Protein AF-A0A0W0R1H5-F1 (afdb_monomer)

Structure (mmCIF, N/CA/C/O backbone):
data_AF-A0A0W0R1H5-F1
#
_entry.id   AF-A0A0W0R1H5-F1
#
loop_
_atom_site.group_PDB
_atom_site.id
_atom_site.type_symbol
_atom_site.label_atom_id
_atom_site.label_alt_id
_atom_site.label_co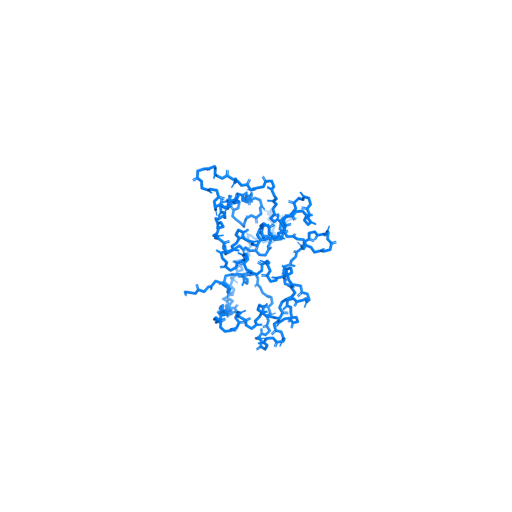mp_id
_atom_site.label_asym_id
_atom_site.label_entity_id
_atom_site.label_seq_id
_atom_site.pdbx_PDB_ins_code
_atom_site.Cartn_x
_atom_site.Cartn_y
_atom_site.Cartn_z
_atom_site.occupancy
_atom_site.B_iso_or_equiv
_atom_site.auth_seq_id
_atom_site.auth_comp_id
_atom_site.auth_asym_id
_atom_site.auth_atom_id
_atom_site.pdbx_PDB_model_num
ATOM 1 N N . MET A 1 1 ? 45.450 -10.480 31.916 1.00 50.84 1 MET A N 1
ATOM 2 C CA . MET A 1 1 ? 45.970 -9.116 32.134 1.00 50.84 1 MET A CA 1
ATOM 3 C C . MET A 1 1 ? 47.475 -9.232 32.192 1.00 50.84 1 MET A C 1
ATOM 5 O O . MET A 1 1 ? 47.937 -10.189 32.802 1.00 50.84 1 MET A O 1
ATOM 9 N N . ASP A 1 2 ? 48.202 -8.366 31.491 1.00 65.81 2 ASP A N 1
ATOM 10 C CA . ASP A 1 2 ? 49.660 -8.298 31.611 1.00 65.81 2 ASP A CA 1
ATOM 11 C C . ASP A 1 2 ? 50.073 -7.522 32.876 1.00 65.81 2 ASP A C 1
ATOM 13 O O . ASP A 1 2 ? 49.228 -7.014 33.619 1.00 65.81 2 ASP A O 1
ATOM 17 N N . GLU A 1 3 ? 51.379 -7.463 33.128 1.00 62.81 3 GLU A N 1
ATOM 18 C CA . GLU A 1 3 ? 52.005 -6.855 34.313 1.00 62.81 3 GLU A CA 1
ATOM 19 C C . GLU A 1 3 ? 51.764 -5.334 34.428 1.00 62.81 3 GLU A C 1
ATOM 21 O O . GLU A 1 3 ? 52.075 -4.734 35.455 1.00 62.81 3 GLU A O 1
ATOM 26 N N . PHE A 1 4 ? 51.149 -4.717 33.410 1.00 67.38 4 PHE A N 1
ATOM 27 C CA . PHE A 1 4 ? 50.775 -3.301 33.369 1.00 67.38 4 PHE A CA 1
ATOM 28 C C . PHE A 1 4 ? 49.254 -3.074 33.358 1.00 67.38 4 PHE A C 1
ATOM 30 O O . PHE A 1 4 ? 48.801 -1.939 33.211 1.00 67.38 4 PHE A O 1
ATOM 37 N N . GLY A 1 5 ? 48.445 -4.125 33.537 1.00 64.69 5 GLY A N 1
ATOM 38 C CA . GLY A 1 5 ? 46.986 -4.013 33.605 1.00 64.69 5 GLY A CA 1
ATOM 39 C C . GLY A 1 5 ? 46.325 -3.627 32.278 1.00 64.69 5 GLY A C 1
ATOM 40 O O . GLY A 1 5 ? 45.168 -3.201 32.278 1.00 64.69 5 GLY A O 1
ATOM 41 N N . LEU A 1 6 ? 47.022 -3.784 31.149 1.00 63.19 6 LEU A N 1
ATOM 42 C CA . LEU A 1 6 ? 46.510 -3.429 29.832 1.00 63.19 6 LEU A CA 1
ATOM 43 C C . LEU A 1 6 ? 45.849 -4.641 29.160 1.00 63.19 6 LEU A C 1
ATOM 45 O O . LEU A 1 6 ? 46.245 -5.803 29.301 1.00 63.19 6 LEU A O 1
ATOM 49 N N . THR A 1 7 ? 44.777 -4.373 28.419 1.00 60.28 7 THR A N 1
ATOM 50 C CA . THR A 1 7 ? 44.277 -5.300 27.403 1.00 60.28 7 THR A CA 1
ATOM 51 C C . THR A 1 7 ? 45.233 -5.255 26.215 1.00 60.28 7 THR A C 1
ATOM 53 O O . THR A 1 7 ? 45.699 -4.181 25.857 1.00 60.28 7 THR A O 1
ATOM 56 N N . TRP A 1 8 ? 45.486 -6.396 25.569 1.00 64.19 8 TRP A N 1
ATOM 57 C CA . TRP A 1 8 ? 46.466 -6.593 24.481 1.00 64.19 8 TRP A CA 1
ATOM 58 C C . TRP A 1 8 ? 46.333 -5.633 23.271 1.00 64.19 8 TRP A C 1
ATOM 60 O O . TRP A 1 8 ? 47.163 -5.657 22.366 1.00 64.19 8 TRP A O 1
ATOM 70 N N . LEU A 1 9 ? 45.308 -4.775 23.241 1.00 63.69 9 LEU A N 1
ATOM 71 C CA . LEU A 1 9 ? 45.200 -3.615 22.364 1.00 63.69 9 LEU A CA 1
ATOM 72 C C . LEU A 1 9 ? 44.991 -2.334 23.184 1.00 63.69 9 LEU A C 1
ATOM 74 O O . LEU A 1 9 ? 44.018 -2.217 23.926 1.00 63.69 9 LEU A O 1
ATOM 78 N N . ASN A 1 10 ? 45.858 -1.345 22.954 1.00 68.50 10 ASN A N 1
ATOM 79 C CA . ASN A 1 10 ? 45.774 -0.005 23.548 1.00 68.50 10 ASN A CA 1
ATOM 80 C C . ASN A 1 10 ? 44.629 0.845 22.943 1.00 68.50 10 ASN A C 1
ATOM 82 O O . ASN A 1 10 ? 44.181 1.817 23.539 1.00 68.50 10 ASN A O 1
ATOM 86 N N . SER A 1 11 ? 44.161 0.502 21.734 1.00 71.44 11 SER A N 1
ATOM 87 C CA . SER A 1 11 ? 42.976 1.083 21.081 1.00 71.44 11 SER A CA 1
ATOM 88 C C . SER A 1 11 ? 42.505 0.194 19.923 1.00 71.44 11 SER A C 1
ATOM 90 O O . SER A 1 11 ? 43.316 -0.505 19.312 1.00 71.44 11 SER A O 1
ATOM 92 N N . ALA A 1 12 ? 41.206 0.209 19.606 1.00 75.25 12 ALA A N 1
ATOM 93 C CA . ALA A 1 12 ? 40.678 -0.504 18.443 1.00 75.25 12 ALA A CA 1
ATOM 94 C C . ALA A 1 12 ? 41.218 0.108 17.131 1.00 75.25 12 ALA A C 1
ATOM 96 O O . ALA A 1 12 ? 41.185 1.334 16.972 1.00 75.25 12 ALA A O 1
ATOM 97 N N . PRO A 1 13 ? 41.689 -0.706 16.167 1.00 74.69 13 PRO A N 1
ATOM 98 C CA . PRO A 1 13 ? 42.133 -0.198 14.877 1.00 74.69 13 PRO A CA 1
ATOM 99 C C . PRO A 1 13 ? 40.959 0.449 14.134 1.00 74.69 13 PRO A C 1
ATOM 101 O O . PRO A 1 13 ? 39.857 -0.096 14.070 1.00 74.69 13 PRO A O 1
ATOM 104 N N . LYS A 1 14 ? 41.196 1.623 13.542 1.00 75.50 14 LYS A N 1
ATOM 105 C CA . LYS A 1 14 ? 40.193 2.313 12.723 1.00 75.50 14 LYS A CA 1
ATOM 106 C C . LYS A 1 14 ? 39.961 1.525 11.432 1.00 75.50 14 LYS A C 1
ATOM 108 O O . LYS A 1 14 ? 40.780 1.585 10.515 1.00 75.50 14 LYS A O 1
ATOM 113 N N . ILE A 1 15 ? 38.838 0.816 11.350 1.00 77.19 15 ILE A N 1
ATOM 114 C CA . ILE A 1 15 ? 38.366 0.211 10.102 1.00 77.19 15 ILE A CA 1
ATOM 115 C C . ILE A 1 15 ? 37.970 1.361 9.170 1.00 77.19 15 ILE A C 1
ATOM 117 O O . ILE A 1 15 ? 37.034 2.108 9.452 1.00 77.19 15 ILE A O 1
ATOM 121 N N . LYS A 1 16 ? 38.707 1.541 8.072 1.00 69.69 16 LYS A N 1
ATOM 122 C CA . LYS A 1 16 ? 38.296 2.461 7.008 1.00 69.69 16 LYS A CA 1
ATOM 123 C C . LYS A 1 16 ? 37.094 1.835 6.306 1.00 69.69 16 LYS A C 1
ATOM 125 O O . LYS A 1 16 ? 37.214 0.714 5.816 1.00 69.69 16 LYS A O 1
ATOM 130 N N . LEU A 1 17 ? 35.966 2.545 6.235 1.00 70.81 17 LEU A N 1
ATOM 131 C CA . LEU A 1 17 ? 34.940 2.185 5.259 1.00 70.81 17 LEU A CA 1
ATOM 132 C C . LEU A 1 17 ? 35.586 2.274 3.877 1.00 70.81 17 LEU A C 1
ATOM 134 O O . LEU A 1 17 ? 36.056 3.339 3.471 1.00 70.81 17 LEU A O 1
ATOM 138 N N . LEU A 1 18 ? 35.654 1.142 3.182 1.00 72.25 18 LEU A N 1
ATOM 139 C CA . LEU A 1 18 ? 35.967 1.149 1.764 1.00 72.25 18 LEU A CA 1
ATOM 140 C C . LEU A 1 18 ? 34.825 1.891 1.051 1.00 72.25 18 LEU A C 1
ATOM 142 O O . LEU A 1 18 ? 33.668 1.707 1.435 1.00 72.25 18 LEU A O 1
ATOM 146 N N . PRO A 1 19 ? 35.112 2.731 0.043 1.00 64.12 19 PRO A N 1
ATOM 147 C CA . PRO A 1 19 ? 34.057 3.259 -0.805 1.00 64.12 19 PRO A CA 1
ATOM 148 C C . PRO A 1 19 ? 33.303 2.069 -1.400 1.00 64.12 19 PRO A C 1
ATOM 150 O O . PRO A 1 19 ? 33.922 1.226 -2.043 1.00 64.12 19 PRO A O 1
ATOM 153 N N . GLU A 1 20 ? 31.998 1.972 -1.156 1.00 62.62 20 GLU A N 1
ATOM 154 C CA . GLU A 1 20 ? 31.138 0.975 -1.792 1.00 62.62 20 GLU A CA 1
ATOM 155 C C . GLU A 1 20 ? 30.766 1.491 -3.193 1.00 62.62 20 GLU A C 1
ATOM 157 O O . GLU A 1 20 ? 29.984 2.437 -3.304 1.00 62.62 20 GLU A O 1
ATOM 162 N N . PRO A 1 21 ? 31.309 0.924 -4.287 1.00 57.97 21 PRO A N 1
ATOM 163 C CA . PRO A 1 21 ? 30.969 1.362 -5.639 1.00 57.97 21 PRO A CA 1
ATOM 164 C C . PRO A 1 21 ? 29.581 0.880 -6.096 1.00 57.97 21 PRO A C 1
ATOM 166 O O . PRO A 1 21 ? 29.114 1.304 -7.150 1.00 57.97 21 PRO A O 1
ATOM 169 N N . ASP A 1 22 ? 28.901 0.012 -5.334 1.00 53.22 22 ASP A N 1
ATOM 170 C CA . ASP A 1 22 ? 27.599 -0.568 -5.706 1.00 53.22 22 ASP A CA 1
ATOM 171 C C . ASP A 1 22 ? 26.418 0.358 -5.354 1.00 53.22 22 ASP A C 1
ATOM 173 O O . ASP A 1 22 ? 25.404 -0.051 -4.790 1.00 53.22 22 ASP A O 1
ATOM 177 N N . LEU A 1 23 ? 26.527 1.639 -5.716 1.00 55.59 23 LEU A N 1
ATOM 178 C CA . LEU A 1 23 ? 25.380 2.544 -5.781 1.00 55.59 23 LEU A CA 1
ATOM 179 C C . LEU A 1 23 ? 24.647 2.288 -7.104 1.00 55.59 23 LEU A C 1
ATOM 181 O O . LEU A 1 23 ? 24.737 3.082 -8.046 1.00 55.59 23 LEU A O 1
ATOM 185 N N . ARG A 1 24 ? 23.937 1.154 -7.220 1.00 57.19 24 ARG A N 1
ATOM 186 C CA . ARG A 1 24 ? 23.069 0.928 -8.389 1.00 57.19 24 ARG A CA 1
ATOM 187 C C . ARG A 1 24 ? 22.069 2.064 -8.480 1.00 57.19 24 ARG A C 1
ATOM 189 O O . ARG A 1 24 ? 21.319 2.326 -7.539 1.00 57.19 24 ARG A O 1
ATOM 196 N N . LYS A 1 25 ? 22.069 2.734 -9.631 1.00 62.78 25 LYS A N 1
ATOM 197 C CA . LYS A 1 25 ? 21.144 3.830 -9.903 1.00 62.78 25 LYS A CA 1
ATOM 198 C C . LYS A 1 25 ? 19.703 3.323 -9.766 1.00 62.78 25 LYS A C 1
ATOM 200 O O . LYS A 1 25 ? 19.420 2.201 -10.198 1.00 62.78 25 LYS A O 1
ATOM 205 N N . PRO A 1 26 ? 18.796 4.117 -9.173 1.00 65.62 26 PRO A N 1
ATOM 206 C CA . PRO A 1 26 ? 17.386 3.763 -9.151 1.00 65.62 26 PRO A CA 1
ATOM 207 C C . PRO A 1 26 ? 16.876 3.576 -10.586 1.00 65.62 26 PRO A C 1
ATOM 209 O O . PRO A 1 26 ? 17.262 4.328 -11.479 1.00 65.62 26 PRO A O 1
ATOM 212 N N . TYR A 1 27 ? 16.026 2.569 -10.798 1.00 71.50 27 TYR A N 1
ATOM 213 C CA . TYR A 1 27 ? 15.353 2.316 -12.074 1.00 71.50 27 TYR A CA 1
ATOM 214 C C . TYR A 1 27 ? 13.890 2.766 -11.962 1.00 71.50 27 TYR A C 1
ATOM 216 O O . TYR A 1 27 ? 13.046 1.941 -11.604 1.00 71.50 27 TYR A O 1
ATOM 224 N N . PRO A 1 28 ? 13.579 4.062 -12.158 1.00 76.50 28 PRO A N 1
ATOM 225 C CA . PRO A 1 28 ? 12.194 4.511 -12.182 1.00 76.50 28 PRO A CA 1
ATOM 226 C C . PRO A 1 28 ? 11.478 3.889 -13.385 1.00 76.50 28 PRO A C 1
ATOM 228 O O . PRO A 1 28 ? 12.033 3.861 -14.484 1.00 76.50 28 PRO A O 1
ATOM 231 N N . LEU A 1 29 ? 10.264 3.373 -13.182 1.00 78.88 29 LEU A N 1
ATOM 232 C CA . LEU A 1 29 ? 9.460 2.870 -14.298 1.00 78.88 29 LEU A CA 1
ATOM 233 C C . LEU A 1 29 ? 8.949 4.036 -15.148 1.00 78.88 29 LEU A C 1
ATOM 235 O O . LEU A 1 29 ? 8.460 5.033 -14.621 1.00 78.88 29 LEU A O 1
ATOM 239 N N . SER A 1 30 ? 8.994 3.876 -16.468 1.00 86.19 30 SER A N 1
ATOM 240 C CA . SER A 1 30 ? 8.216 4.726 -17.373 1.00 86.19 30 SER A CA 1
ATOM 241 C C . SER A 1 30 ? 6.711 4.455 -17.234 1.00 86.19 30 SER A C 1
ATOM 243 O O . SER A 1 30 ? 6.292 3.382 -16.789 1.00 86.19 30 SER A O 1
ATOM 245 N N . TRP A 1 31 ? 5.882 5.405 -17.678 1.00 85.56 31 TRP A N 1
ATOM 246 C CA . TRP A 1 31 ? 4.422 5.249 -17.721 1.00 85.56 31 TRP A CA 1
ATOM 247 C C . TRP A 1 31 ? 3.981 3.972 -18.450 1.00 85.56 31 TRP A C 1
ATOM 249 O O . TRP A 1 31 ? 3.132 3.231 -17.949 1.00 85.56 31 TRP A O 1
ATOM 259 N N . ASP A 1 32 ? 4.603 3.668 -19.591 1.00 89.44 32 ASP A N 1
ATOM 260 C CA . ASP A 1 32 ? 4.299 2.469 -20.377 1.00 89.44 32 ASP A CA 1
ATOM 261 C C . ASP A 1 32 ? 4.664 1.178 -19.636 1.00 89.44 32 ASP A C 1
ATOM 263 O O . ASP A 1 32 ? 3.924 0.192 -19.675 1.00 89.44 32 ASP A O 1
ATOM 267 N N . GLU A 1 33 ? 5.806 1.162 -18.948 1.00 88.12 33 GLU A N 1
ATOM 268 C CA . GLU A 1 33 ? 6.234 0.020 -18.139 1.00 88.12 33 GLU A CA 1
ATOM 269 C C . GLU A 1 33 ? 5.330 -0.194 -16.928 1.00 88.12 33 GLU A C 1
ATOM 271 O O . GLU A 1 33 ? 4.972 -1.335 -16.627 1.00 88.12 33 GLU A O 1
ATOM 276 N N . GLN A 1 34 ? 4.923 0.885 -16.258 1.00 88.44 34 GLN A N 1
ATOM 277 C CA . GLN A 1 34 ? 3.954 0.818 -15.171 1.00 88.44 34 GLN A CA 1
ATOM 278 C C . GLN A 1 34 ? 2.620 0.265 -15.671 1.00 88.44 34 GLN A C 1
ATOM 280 O O . GLN A 1 34 ? 2.066 -0.645 -15.051 1.00 88.44 34 GLN A O 1
ATOM 285 N N . HIS A 1 35 ? 2.124 0.757 -16.808 1.00 90.88 35 HIS A N 1
ATOM 286 C CA . HIS A 1 35 ? 0.874 0.280 -17.388 1.00 90.88 35 HIS A CA 1
ATOM 287 C C . HIS A 1 35 ? 0.945 -1.216 -17.721 1.00 90.88 35 HIS A C 1
ATOM 289 O O . HIS A 1 35 ? 0.082 -1.988 -17.296 1.00 90.88 35 HIS A O 1
ATOM 295 N N . LYS A 1 36 ? 2.017 -1.651 -18.397 1.00 92.81 36 LYS A N 1
ATOM 296 C CA . LYS A 1 36 ? 2.266 -3.071 -18.698 1.00 92.81 36 LYS A CA 1
ATOM 297 C C . LYS A 1 36 ? 2.332 -3.912 -17.430 1.00 92.81 36 LYS A C 1
ATOM 299 O O . LYS A 1 36 ? 1.718 -4.972 -17.381 1.00 92.81 36 LYS A O 1
ATOM 304 N N . LEU A 1 37 ? 3.027 -3.448 -16.392 1.00 91.31 37 LEU A N 1
ATOM 305 C CA . LEU A 1 37 ? 3.098 -4.154 -15.115 1.00 91.31 37 LEU A CA 1
ATOM 306 C C . LEU A 1 37 ? 1.710 -4.305 -14.484 1.00 91.31 37 LEU A C 1
ATOM 308 O O . LEU A 1 37 ? 1.334 -5.404 -14.083 1.00 91.31 37 LEU A O 1
ATOM 312 N N . PHE A 1 38 ? 0.929 -3.226 -14.433 1.00 92.25 38 PHE A N 1
ATOM 313 C CA . PHE A 1 38 ? -0.384 -3.206 -13.786 1.00 92.25 38 PHE A CA 1
ATOM 314 C C . PHE A 1 38 ? -1.394 -4.118 -14.483 1.00 92.25 38 PHE A C 1
ATOM 316 O O . PHE A 1 38 ? -2.245 -4.699 -13.812 1.00 92.25 38 PHE A O 1
ATOM 323 N N . GLN A 1 39 ? -1.283 -4.288 -15.802 1.00 95.00 39 GLN A N 1
ATOM 324 C CA . GLN A 1 39 ? -2.089 -5.249 -16.559 1.00 95.00 39 GLN A CA 1
ATOM 325 C C . GLN A 1 39 ? -1.770 -6.711 -16.211 1.00 95.00 39 GLN A C 1
ATOM 327 O O . GLN A 1 39 ? -2.634 -7.572 -16.350 1.00 95.00 39 GLN A O 1
ATOM 332 N N . GLN A 1 40 ? -0.546 -7.004 -15.765 1.00 96.12 40 GLN A N 1
ATOM 333 C CA . GLN A 1 40 ? -0.108 -8.365 -15.437 1.00 96.12 40 GLN A CA 1
ATOM 334 C C . GLN A 1 40 ? -0.276 -8.716 -13.951 1.00 96.12 40 GLN A C 1
ATOM 336 O O . GLN A 1 40 ? -0.137 -9.885 -13.578 1.00 96.12 40 GLN A O 1
ATOM 341 N N . LEU A 1 41 ? -0.550 -7.728 -13.091 1.00 94.50 41 LEU A N 1
ATOM 342 C CA . LEU A 1 41 ? -0.691 -7.936 -11.653 1.00 94.50 41 LEU A CA 1
ATOM 343 C C . LEU A 1 41 ? -2.038 -8.595 -11.299 1.00 94.50 41 LEU A C 1
ATOM 345 O O . LEU A 1 41 ? -3.091 -8.156 -11.764 1.00 94.50 41 LEU A O 1
ATOM 349 N N . PRO A 1 42 ? -2.041 -9.592 -10.394 1.00 94.00 42 PRO A N 1
ATOM 350 C CA . PRO A 1 42 ? -3.252 -10.027 -9.706 1.00 94.00 42 PRO A CA 1
ATOM 351 C C . PRO A 1 42 ? -3.956 -8.853 -9.014 1.00 94.00 42 PRO A C 1
ATOM 353 O O . PRO A 1 42 ? -3.288 -7.966 -8.483 1.00 94.00 42 PRO A O 1
ATOM 356 N N . ASN A 1 43 ? -5.291 -8.891 -8.933 1.00 93.44 43 ASN A N 1
ATOM 357 C CA . ASN A 1 43 ? -6.101 -7.754 -8.470 1.00 93.44 43 ASN A CA 1
ATOM 358 C C . ASN A 1 43 ? -5.647 -7.162 -7.120 1.00 93.44 43 ASN A C 1
ATOM 360 O O . ASN A 1 43 ? -5.486 -5.954 -7.003 1.00 93.44 43 ASN A O 1
ATOM 364 N N . HIS A 1 44 ? -5.360 -8.009 -6.126 1.00 93.12 44 HIS A N 1
ATOM 365 C CA . HIS A 1 44 ? -4.876 -7.555 -4.816 1.00 93.12 44 HIS A CA 1
ATOM 366 C C . HIS A 1 44 ? -3.531 -6.811 -4.907 1.00 93.12 44 HIS A C 1
ATOM 368 O O . HIS A 1 44 ? -3.372 -5.757 -4.302 1.00 93.12 44 HIS A O 1
ATOM 374 N N . LEU A 1 45 ? -2.578 -7.296 -5.717 1.00 94.50 45 LEU A N 1
ATOM 375 C CA . LEU A 1 45 ? -1.296 -6.609 -5.916 1.00 94.50 45 LEU A CA 1
ATOM 376 C C . LEU A 1 45 ? -1.448 -5.336 -6.748 1.00 94.50 45 LEU A C 1
ATOM 378 O O . LEU A 1 45 ? -0.709 -4.385 -6.518 1.00 94.50 45 LEU A O 1
ATOM 382 N N . LYS A 1 46 ? -2.390 -5.304 -7.697 1.00 94.50 46 LYS A N 1
ATOM 383 C CA . LYS A 1 46 ? -2.705 -4.103 -8.479 1.00 94.50 46 LYS A CA 1
ATOM 384 C C . LYS A 1 46 ? -3.244 -2.989 -7.580 1.00 94.50 46 LYS A C 1
ATOM 386 O O . LYS A 1 46 ? -2.768 -1.864 -7.680 1.00 94.50 46 LYS A O 1
ATOM 391 N N . ASN A 1 47 ? -4.162 -3.312 -6.669 1.00 95.00 47 ASN A N 1
ATOM 392 C CA . ASN A 1 47 ? -4.703 -2.372 -5.683 1.00 95.00 47 ASN A CA 1
ATOM 393 C C . ASN A 1 47 ? -3.604 -1.828 -4.764 1.00 95.00 47 ASN A C 1
ATOM 395 O O . ASN A 1 47 ? -3.460 -0.617 -4.615 1.00 95.00 47 ASN A O 1
ATOM 399 N N . MET A 1 48 ? -2.757 -2.712 -4.231 1.00 94.75 48 MET A N 1
ATOM 400 C CA . MET A 1 48 ? -1.613 -2.292 -3.420 1.00 94.75 48 MET A CA 1
ATOM 401 C C . MET A 1 48 ? -0.617 -1.435 -4.222 1.00 94.75 48 MET A C 1
ATOM 403 O O . MET A 1 48 ? -0.072 -0.472 -3.694 1.00 94.75 48 MET A O 1
ATOM 407 N N . ALA A 1 49 ? -0.380 -1.749 -5.501 1.00 92.62 49 ALA A N 1
ATOM 408 C CA . ALA A 1 49 ? 0.491 -0.954 -6.368 1.00 92.62 49 ALA A CA 1
ATOM 409 C C . ALA A 1 49 ? -0.090 0.440 -6.631 1.00 92.62 49 ALA A C 1
ATOM 411 O O . ALA A 1 49 ? 0.635 1.422 -6.513 1.00 92.62 49 ALA A O 1
ATOM 412 N N . LEU A 1 50 ? -1.390 0.535 -6.936 1.00 92.50 50 LEU A N 1
ATOM 413 C CA . LEU A 1 50 ? -2.105 1.806 -7.092 1.00 92.50 50 LEU A CA 1
ATOM 414 C C . LEU A 1 50 ? -1.998 2.662 -5.830 1.00 92.50 50 LEU A C 1
ATOM 416 O O . LEU A 1 50 ? -1.677 3.845 -5.921 1.00 92.50 50 LEU A O 1
ATOM 420 N N . PHE A 1 51 ? -2.201 2.061 -4.659 1.00 93.25 51 PHE A N 1
ATOM 421 C CA . PHE A 1 51 ? -2.005 2.750 -3.389 1.00 93.25 51 PHE A CA 1
ATOM 422 C C . PHE A 1 51 ? -0.567 3.265 -3.260 1.00 93.25 51 PHE A C 1
ATOM 424 O O . PHE A 1 51 ? -0.347 4.438 -2.965 1.00 93.25 51 PHE A O 1
ATOM 431 N N . ALA A 1 52 ? 0.421 2.416 -3.545 1.00 90.69 52 ALA A N 1
ATOM 432 C CA . ALA A 1 52 ? 1.826 2.765 -3.400 1.00 90.69 52 ALA A CA 1
ATOM 433 C C . ALA A 1 52 ? 2.257 3.933 -4.297 1.00 90.69 52 ALA A C 1
ATOM 435 O O . ALA A 1 52 ? 2.932 4.843 -3.820 1.00 90.69 52 ALA A O 1
ATOM 436 N N . VAL A 1 53 ? 1.859 3.934 -5.576 1.00 88.00 53 VAL A N 1
ATOM 437 C CA . VAL A 1 53 ? 2.284 4.979 -6.528 1.00 88.00 53 VAL A CA 1
ATOM 438 C C . VAL A 1 53 ? 1.682 6.341 -6.208 1.00 88.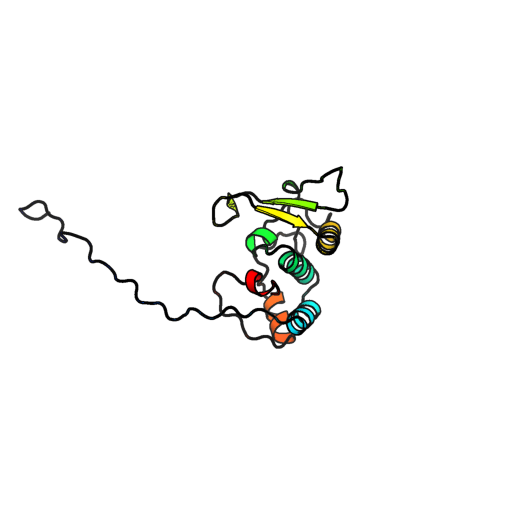00 53 VAL A C 1
ATOM 440 O O . VAL A 1 53 ? 2.334 7.356 -6.422 1.00 88.00 53 VAL A O 1
ATOM 443 N N . ASN A 1 54 ? 0.468 6.365 -5.654 1.00 88.75 54 ASN A N 1
ATOM 444 C CA . ASN A 1 54 ? -0.220 7.605 -5.305 1.00 88.75 54 ASN A CA 1
ATOM 445 C C . ASN A 1 54 ? 0.202 8.164 -3.936 1.00 88.75 54 ASN A C 1
ATOM 447 O O . ASN A 1 54 ? 0.054 9.357 -3.703 1.00 88.75 54 ASN A O 1
ATOM 451 N N . THR A 1 55 ? 0.711 7.325 -3.027 1.00 88.56 55 THR A N 1
ATOM 452 C CA . THR A 1 55 ? 1.014 7.727 -1.637 1.00 88.56 55 THR A CA 1
ATOM 453 C C . THR A 1 55 ? 2.508 7.735 -1.299 1.00 88.56 55 THR A C 1
ATOM 455 O O . THR A 1 55 ? 2.915 8.257 -0.258 1.00 88.56 55 THR A O 1
ATOM 458 N N . GLY A 1 56 ? 3.348 7.119 -2.138 1.00 85.62 56 GLY A N 1
ATOM 459 C CA . GLY A 1 56 ? 4.778 6.944 -1.873 1.00 85.62 56 GLY A CA 1
ATOM 460 C C . GLY A 1 56 ? 5.066 6.094 -0.629 1.00 85.62 56 GLY A C 1
ATOM 461 O O . GLY A 1 56 ? 6.119 6.248 0.002 1.00 85.62 56 GLY A O 1
ATOM 462 N N . CYS A 1 57 ? 4.115 5.255 -0.210 1.00 86.62 57 CYS A N 1
ATOM 463 C CA . CYS A 1 57 ? 4.277 4.390 0.952 1.00 86.62 57 CYS A CA 1
ATOM 464 C C . CYS A 1 57 ? 5.220 3.223 0.656 1.00 86.62 57 CYS A C 1
ATOM 466 O O . CYS A 1 57 ? 5.315 2.717 -0.465 1.00 86.62 57 CYS A O 1
ATOM 468 N N . ARG A 1 58 ? 5.936 2.776 1.687 1.00 85.19 58 ARG A N 1
ATOM 469 C CA . ARG A 1 58 ? 6.830 1.616 1.600 1.00 85.19 58 ARG A CA 1
ATOM 470 C C . ARG A 1 58 ? 6.056 0.315 1.738 1.00 85.19 58 ARG A C 1
ATOM 472 O O . ARG A 1 58 ? 5.013 0.270 2.371 1.00 85.19 58 ARG A O 1
ATOM 479 N N . ASP A 1 59 ? 6.663 -0.767 1.255 1.00 86.62 59 ASP A N 1
ATOM 480 C CA . ASP A 1 59 ? 6.112 -2.129 1.315 1.00 86.62 59 ASP A CA 1
ATOM 481 C C . ASP A 1 59 ? 5.502 -2.472 2.682 1.00 86.62 59 ASP A C 1
ATOM 483 O O . ASP A 1 59 ? 4.353 -2.886 2.774 1.00 86.62 59 ASP A O 1
ATOM 487 N N . ARG A 1 60 ? 6.265 -2.225 3.754 1.00 87.38 60 ARG A N 1
ATOM 488 C CA . ARG A 1 60 ? 5.835 -2.493 5.128 1.00 87.38 60 ARG A CA 1
ATOM 489 C C . ARG A 1 60 ? 4.689 -1.588 5.573 1.00 87.38 60 ARG A C 1
ATOM 491 O O . ARG A 1 60 ? 3.771 -2.080 6.209 1.00 87.38 60 ARG A O 1
ATOM 498 N N . GLU A 1 61 ? 4.744 -0.302 5.230 1.00 90.00 61 GLU A N 1
ATOM 499 C CA . GLU A 1 61 ? 3.697 0.674 5.567 1.00 90.00 61 GLU A CA 1
ATOM 500 C C . GLU A 1 61 ? 2.357 0.254 4.936 1.00 90.00 61 GLU A C 1
ATOM 502 O O . GLU A 1 61 ? 1.324 0.339 5.583 1.00 90.00 61 GLU A O 1
ATOM 507 N N . ILE A 1 62 ? 2.385 -0.277 3.708 1.00 92.75 62 ILE A N 1
ATOM 508 C CA . ILE A 1 62 ? 1.196 -0.761 2.989 1.00 92.75 62 ILE A CA 1
ATOM 509 C C . ILE A 1 62 ? 0.718 -2.109 3.540 1.00 92.75 62 ILE A C 1
ATOM 511 O O . ILE A 1 62 ? -0.472 -2.301 3.767 1.00 92.75 62 ILE A O 1
ATOM 515 N N . CYS A 1 63 ? 1.636 -3.056 3.744 1.00 93.50 63 CYS A N 1
ATOM 516 C CA . CYS A 1 63 ? 1.318 -4.401 4.229 1.00 93.50 63 CYS A CA 1
ATOM 517 C C . CYS A 1 63 ? 0.715 -4.400 5.640 1.00 93.50 63 CYS A C 1
ATOM 519 O O . CYS A 1 63 ? -0.158 -5.214 5.924 1.00 93.50 63 CYS A O 1
ATOM 521 N N . GLU A 1 64 ? 1.165 -3.481 6.497 1.00 94.38 64 GLU A N 1
ATOM 522 C CA . GLU A 1 64 ? 0.685 -3.325 7.872 1.00 94.38 64 GLU A CA 1
ATOM 523 C C . GLU A 1 64 ? -0.431 -2.284 8.001 1.00 94.38 64 GLU A C 1
ATOM 525 O O . GLU A 1 64 ? -0.896 -2.075 9.112 1.00 94.38 64 GLU A O 1
ATOM 530 N N . LEU A 1 65 ? -0.864 -1.622 6.918 1.00 95.88 65 LEU A N 1
ATOM 531 C CA . LEU A 1 65 ? -1.861 -0.550 6.985 1.00 95.88 65 LEU A CA 1
ATOM 532 C C . LEU A 1 65 ? -3.168 -1.060 7.605 1.00 95.88 65 LEU A C 1
ATOM 534 O O . LEU A 1 65 ? -3.732 -2.055 7.136 1.00 95.88 65 LEU A O 1
ATOM 538 N N . ARG A 1 66 ? -3.664 -0.367 8.634 1.00 96.44 66 ARG A N 1
ATOM 539 C CA . ARG A 1 66 ? -4.842 -0.783 9.402 1.00 96.44 66 ARG A CA 1
ATOM 540 C C . ARG A 1 66 ? -5.991 0.210 9.334 1.00 96.44 66 ARG A C 1
ATOM 542 O O . ARG A 1 66 ? -5.788 1.405 9.152 1.00 96.44 66 ARG A O 1
ATOM 549 N N . TRP A 1 67 ? -7.197 -0.316 9.528 1.00 97.12 67 TRP A N 1
ATOM 550 C CA . TRP A 1 67 ? -8.433 0.462 9.571 1.00 97.12 67 TRP A CA 1
ATOM 551 C C . TRP A 1 67 ? -8.529 1.381 10.793 1.00 97.12 67 TRP A C 1
ATOM 553 O O . TRP A 1 67 ? -9.122 2.445 10.694 1.00 97.12 67 TRP A O 1
ATOM 563 N N . ASP A 1 68 ? -7.937 1.008 11.931 1.00 96.19 68 ASP A N 1
ATOM 564 C CA . ASP A 1 68 ? -7.938 1.823 13.157 1.00 96.19 68 ASP A CA 1
ATOM 565 C C . ASP A 1 68 ? -7.044 3.070 13.064 1.00 96.19 68 ASP A C 1
ATOM 567 O O . ASP A 1 68 ? -7.126 3.946 13.919 1.00 96.19 68 ASP A O 1
ATOM 571 N N . TRP A 1 69 ? -6.212 3.174 12.025 1.00 95.88 69 TRP A N 1
ATOM 572 C CA . TRP A 1 69 ? -5.377 4.351 11.747 1.00 95.88 69 TRP A CA 1
ATOM 573 C C . TRP A 1 69 ? -6.043 5.354 10.811 1.00 95.88 69 TRP A C 1
ATOM 575 O O . TRP A 1 69 ? -5.469 6.403 10.510 1.00 95.88 69 TRP A O 1
ATOM 585 N N . GLU A 1 70 ? -7.214 5.005 10.295 1.00 95.19 70 GLU A N 1
ATOM 586 C CA . GLU A 1 70 ? -7.964 5.847 9.389 1.00 95.19 70 GLU A CA 1
ATOM 587 C C . GLU A 1 70 ? -8.648 6.988 10.137 1.00 95.19 70 GLU A C 1
ATOM 589 O O . GLU A 1 70 ? -9.323 6.788 11.147 1.00 95.19 70 GLU A O 1
ATOM 594 N N . ILE A 1 71 ? -8.519 8.189 9.590 1.00 91.81 71 ILE A N 1
ATOM 595 C CA . ILE A 1 71 ? -9.194 9.385 10.062 1.00 91.81 71 ILE A CA 1
ATOM 596 C C . ILE A 1 71 ? -10.106 9.881 8.951 1.00 91.81 71 ILE A C 1
ATOM 598 O O . ILE A 1 71 ? -9.667 10.239 7.856 1.00 91.81 71 ILE A O 1
ATOM 602 N N . GLN A 1 72 ? -11.391 9.915 9.278 1.00 83.19 72 GLN A N 1
ATOM 603 C CA . GLN A 1 72 ? -12.424 10.539 8.471 1.00 83.19 72 GLN A CA 1
ATOM 604 C C . GLN A 1 72 ? -12.544 12.003 8.886 1.00 83.19 72 GLN A C 1
ATOM 606 O O . GLN A 1 72 ? -12.702 12.301 10.070 1.00 83.19 72 GLN A O 1
ATOM 611 N N . ILE A 1 73 ? -12.457 12.909 7.914 1.00 86.44 73 ILE A N 1
ATOM 612 C CA . ILE A 1 73 ? -12.599 14.351 8.130 1.00 86.44 73 ILE A CA 1
ATOM 613 C C . ILE A 1 73 ? -14.013 14.735 7.674 1.00 86.44 73 ILE A C 1
ATOM 615 O O . ILE A 1 73 ? -14.262 14.737 6.466 1.00 86.44 73 ILE A O 1
ATOM 619 N N . PRO A 1 74 ? -14.955 15.039 8.591 1.00 86.12 74 PRO A N 1
ATOM 620 C CA . PRO A 1 74 ? -16.351 15.316 8.240 1.00 86.12 74 PRO A CA 1
ATOM 621 C C . PRO A 1 74 ? -16.525 16.427 7.197 1.00 86.12 74 PRO A C 1
ATOM 623 O O . PRO A 1 74 ? -17.416 16.360 6.352 1.00 86.12 74 PRO A O 1
ATOM 626 N N . GLU A 1 75 ? -15.657 17.436 7.230 1.00 88.38 75 GLU A N 1
ATOM 627 C CA . GLU A 1 75 ? -15.664 18.584 6.324 1.00 88.38 75 GLU A CA 1
ATOM 628 C C . GLU A 1 75 ? -15.140 18.240 4.919 1.00 88.38 75 GLU A C 1
ATOM 630 O O . GLU A 1 75 ? -15.412 18.965 3.962 1.00 88.38 75 GLU A O 1
ATOM 635 N N . LEU A 1 76 ? -14.405 17.132 4.778 1.00 84.19 76 LEU A N 1
ATOM 636 C CA . LEU A 1 76 ? -13.795 16.661 3.533 1.00 84.19 76 LEU A CA 1
ATOM 637 C C . LEU A 1 76 ? -14.122 15.173 3.319 1.00 84.19 76 LEU A C 1
ATOM 639 O O . LEU A 1 76 ? -13.222 14.334 3.321 1.00 84.19 76 LEU A O 1
ATOM 643 N N . PRO A 1 77 ? -15.397 14.822 3.064 1.00 80.94 77 PRO A N 1
ATOM 644 C CA . PRO A 1 77 ? -15.861 13.428 3.025 1.00 80.94 77 PRO A CA 1
ATOM 645 C C . PRO A 1 77 ? -15.267 12.600 1.874 1.00 80.94 77 PRO A C 1
ATOM 647 O O . PRO A 1 77 ? -15.422 11.384 1.815 1.00 80.94 77 PRO A O 1
ATOM 650 N N . HIS A 1 78 ? -14.614 13.260 0.919 1.00 81.69 78 HIS A N 1
ATOM 651 C CA . HIS A 1 78 ? -13.936 12.639 -0.214 1.00 81.69 78 HIS A CA 1
ATOM 652 C C . HIS A 1 78 ? -12.444 12.387 0.054 1.00 81.69 78 HIS A C 1
ATOM 654 O O . HIS A 1 78 ? -11.772 11.812 -0.801 1.00 81.69 78 HIS A O 1
ATOM 660 N N . ILE A 1 79 ? -11.916 12.807 1.208 1.00 84.12 79 ILE A N 1
ATOM 661 C CA . ILE A 1 79 ? -10.515 12.620 1.581 1.00 84.12 79 ILE A CA 1
ATOM 662 C C . ILE A 1 79 ? -10.441 11.576 2.688 1.00 84.12 79 ILE A C 1
ATOM 664 O O .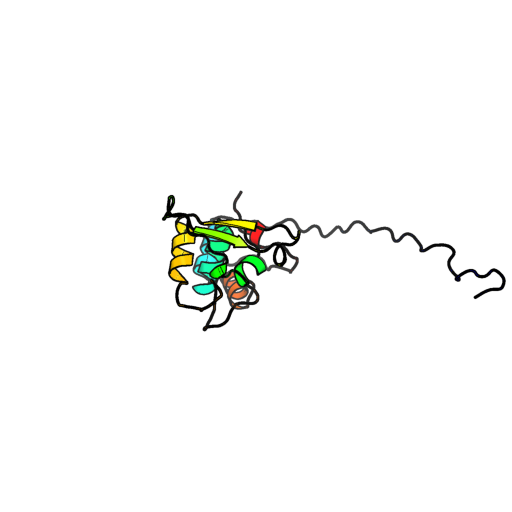 ILE A 1 79 ? -11.037 11.733 3.750 1.00 84.12 79 ILE A O 1
ATOM 668 N N . ILE A 1 80 ? -9.655 10.531 2.442 1.00 91.12 80 ILE A N 1
ATOM 669 C CA . ILE A 1 80 ? -9.280 9.559 3.468 1.00 91.12 80 ILE A CA 1
ATOM 670 C C . ILE A 1 80 ? -7.858 9.875 3.915 1.00 91.12 80 ILE A C 1
ATOM 672 O O . ILE A 1 80 ? -6.958 10.057 3.088 1.00 91.12 80 ILE A O 1
ATOM 676 N N . VAL A 1 81 ? -7.651 9.922 5.226 1.00 93.31 81 VAL A N 1
ATOM 677 C CA . VAL A 1 81 ? -6.339 10.138 5.827 1.00 93.31 81 VAL A CA 1
ATOM 678 C C . VAL A 1 81 ? -5.979 8.938 6.690 1.00 93.31 81 VAL A C 1
ATOM 680 O O . VAL A 1 81 ? -6.828 8.416 7.400 1.00 93.31 81 VAL A O 1
ATOM 683 N N . PHE A 1 82 ? -4.718 8.512 6.657 1.00 95.44 82 PHE A N 1
ATOM 684 C CA . PHE A 1 82 ? -4.177 7.564 7.633 1.00 95.44 82 PHE A CA 1
ATOM 685 C C . PHE A 1 82 ? -3.041 8.211 8.420 1.00 95.44 82 PHE A C 1
ATOM 687 O O . PHE A 1 82 ? -2.181 8.872 7.829 1.00 95.44 82 PHE A O 1
ATOM 694 N N . ILE A 1 83 ? -3.008 7.976 9.733 1.00 93.50 83 ILE A N 1
ATOM 695 C CA . ILE A 1 83 ? -1.852 8.289 10.582 1.00 93.50 83 ILE A CA 1
ATOM 696 C C . ILE A 1 83 ? -1.153 6.981 10.933 1.00 93.50 83 ILE A C 1
ATOM 698 O O . ILE A 1 83 ? -1.613 6.214 11.774 1.00 93.50 83 ILE A O 1
ATOM 702 N N . VAL A 1 84 ? -0.034 6.708 10.263 1.00 90.50 84 VAL A N 1
ATOM 703 C CA . VAL A 1 84 ? 0.753 5.496 10.508 1.00 90.50 84 VAL A CA 1
ATOM 704 C C . VAL A 1 84 ? 1.677 5.722 11.707 1.00 90.50 84 VAL A C 1
ATOM 706 O O . VAL A 1 84 ? 2.468 6.672 11.670 1.00 90.50 84 VAL A O 1
ATOM 709 N N . PRO A 1 85 ? 1.648 4.843 12.728 1.00 88.00 85 PRO A N 1
ATOM 710 C CA . PRO A 1 85 ? 2.506 4.964 13.900 1.00 88.00 85 PRO A CA 1
ATOM 711 C C . PRO A 1 85 ? 3.995 4.971 13.549 1.00 88.00 85 PRO A C 1
ATOM 713 O O . PRO A 1 85 ? 4.460 4.193 12.708 1.00 88.00 85 PRO A O 1
ATOM 716 N N . GLY A 1 86 ? 4.762 5.795 14.264 1.00 83.06 86 GLY A N 1
ATOM 717 C CA . GLY A 1 86 ? 6.205 5.937 14.067 1.00 83.06 86 GLY A CA 1
ATOM 718 C C . GLY A 1 86 ? 6.998 4.633 14.210 1.00 83.06 86 GLY A C 1
ATOM 719 O O . GLY A 1 86 ? 8.017 4.469 13.548 1.00 83.06 86 GLY A O 1
ATOM 720 N N . GLU A 1 87 ? 6.503 3.653 14.977 1.00 79.00 87 GLU A N 1
ATOM 721 C CA . GLU A 1 87 ? 7.112 2.317 15.124 1.00 79.00 87 GLU A CA 1
ATOM 722 C C . GLU A 1 87 ? 7.283 1.567 13.788 1.00 79.00 87 GLU A C 1
ATOM 724 O O . GLU A 1 87 ? 8.163 0.713 13.639 1.00 79.00 87 GLU A O 1
ATOM 729 N N . LEU A 1 88 ? 6.445 1.883 12.798 1.00 70.31 88 LEU A N 1
ATOM 730 C CA . LEU A 1 88 ? 6.499 1.302 11.455 1.00 70.31 88 LEU A CA 1
ATOM 731 C C . LEU A 1 88 ? 7.306 2.153 10.470 1.00 70.31 88 LEU A C 1
ATOM 733 O O . LEU A 1 88 ? 7.638 1.682 9.375 1.00 70.31 88 LEU A O 1
ATOM 737 N N . VAL A 1 89 ? 7.669 3.372 10.863 1.00 70.81 89 VAL A N 1
ATOM 738 C CA . VAL A 1 89 ? 8.423 4.328 10.058 1.00 70.81 89 VAL A CA 1
ATOM 739 C C . VAL A 1 89 ? 9.893 4.282 10.464 1.00 70.81 89 VAL A C 1
ATOM 741 O O . VAL A 1 89 ? 10.260 4.247 11.633 1.00 70.81 89 VAL A O 1
ATOM 744 N N . LYS A 1 90 ? 10.787 4.306 9.472 1.00 62.06 90 LYS A N 1
ATOM 745 C CA . LYS A 1 90 ? 12.237 4.128 9.678 1.00 62.06 90 LYS A CA 1
ATOM 746 C C . LYS A 1 90 ? 12.863 5.130 10.668 1.00 62.06 90 LYS A C 1
ATOM 748 O O . LYS A 1 90 ? 13.902 4.818 11.241 1.00 62.06 90 LYS A O 1
ATOM 753 N N . ASN A 1 91 ? 12.247 6.298 10.846 1.00 66.50 91 ASN A N 1
ATOM 754 C CA . ASN A 1 91 ? 12.761 7.386 11.678 1.00 66.50 91 ASN A CA 1
ATOM 755 C C . ASN A 1 91 ? 12.008 7.538 13.012 1.00 66.50 91 ASN A C 1
ATOM 757 O O . ASN A 1 91 ? 12.324 8.451 13.763 1.00 66.50 91 ASN A O 1
ATOM 761 N N . GLY A 1 92 ? 11.020 6.683 13.305 1.00 72.88 92 GLY A N 1
ATOM 762 C CA . GLY A 1 92 ? 10.207 6.803 14.521 1.00 72.88 92 GLY A CA 1
ATOM 763 C C . GLY A 1 92 ? 9.165 7.927 14.490 1.00 72.88 92 GLY A C 1
ATOM 764 O O . GLY A 1 92 ? 8.435 8.088 15.460 1.00 72.88 92 GLY A O 1
ATOM 765 N N . GLU A 1 93 ? 9.076 8.688 13.398 1.00 75.00 93 GLU A N 1
ATOM 766 C CA . GLU A 1 93 ? 8.084 9.752 13.218 1.00 75.00 93 GLU A CA 1
ATOM 767 C C . GLU A 1 93 ? 6.803 9.201 12.594 1.00 75.00 93 GLU A C 1
ATOM 769 O O . GLU A 1 93 ? 6.859 8.394 11.663 1.00 75.00 93 GLU A O 1
ATOM 774 N N . GLU A 1 94 ? 5.652 9.647 13.093 1.00 83.56 94 GLU A N 1
ATOM 775 C CA . GLU A 1 94 ? 4.355 9.325 12.498 1.00 83.56 94 GLU A CA 1
ATOM 776 C C . GLU A 1 94 ? 4.295 9.790 11.041 1.00 83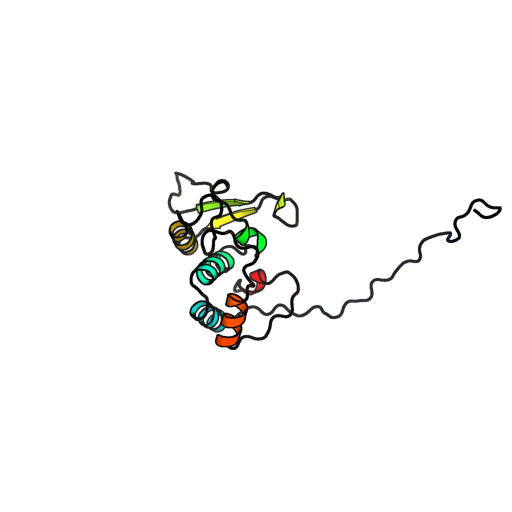.56 94 GLU A C 1
ATOM 778 O O . GLU A 1 94 ? 4.813 10.849 10.674 1.00 83.56 94 GLU A O 1
ATOM 783 N N . ARG A 1 95 ? 3.644 8.993 10.190 1.00 87.19 95 ARG A N 1
ATOM 784 C CA . ARG A 1 95 ? 3.476 9.321 8.773 1.00 87.19 95 ARG A CA 1
ATOM 785 C C . ARG A 1 95 ? 2.014 9.596 8.459 1.00 87.19 95 ARG A C 1
ATOM 787 O O . ARG A 1 95 ? 1.181 8.697 8.539 1.00 87.19 95 ARG A O 1
ATOM 794 N N . LEU A 1 96 ? 1.746 10.816 8.002 1.00 90.94 96 LEU A N 1
ATOM 795 C CA . LEU A 1 96 ? 0.469 11.194 7.409 1.00 90.94 96 LEU A CA 1
ATOM 796 C C . LEU A 1 96 ? 0.391 10.687 5.964 1.00 90.94 96 LEU A C 1
ATOM 798 O O . LEU A 1 96 ? 1.264 10.984 5.145 1.00 90.94 96 LEU A O 1
ATOM 802 N N . ILE A 1 97 ? -0.663 9.944 5.642 1.00 92.06 97 ILE A N 1
ATOM 803 C CA . ILE A 1 97 ? -0.968 9.510 4.278 1.00 92.06 97 ILE A CA 1
ATOM 804 C C . ILE A 1 97 ? -2.287 10.149 3.864 1.00 92.06 97 ILE A C 1
ATOM 806 O O . ILE A 1 97 ? -3.323 9.865 4.457 1.00 92.06 97 ILE A O 1
ATOM 810 N N . VAL A 1 98 ? -2.248 10.982 2.827 1.00 89.94 98 VAL A N 1
ATOM 811 C CA . VAL A 1 98 ? -3.442 11.599 2.239 1.00 89.94 98 VAL A CA 1
ATOM 812 C C . VAL A 1 98 ? -3.827 10.819 0.987 1.00 89.94 98 VAL A C 1
ATOM 814 O O . VAL A 1 98 ? -3.016 10.660 0.073 1.00 89.94 98 VAL A O 1
ATOM 817 N N . CYS A 1 99 ? -5.057 10.319 0.947 1.00 90.25 99 CYS A N 1
ATOM 818 C CA . CYS A 1 99 ? -5.571 9.536 -0.168 1.00 90.25 99 CYS A CA 1
ATOM 819 C C . CYS A 1 99 ? -6.354 10.440 -1.123 1.00 90.25 99 CYS A C 1
ATOM 821 O O . CYS A 1 99 ? -7.341 11.058 -0.726 1.00 90.25 99 CYS A O 1
ATOM 823 N N . ASN A 1 100 ? -5.928 10.491 -2.388 1.00 85.00 100 ASN A N 1
ATOM 824 C CA . ASN A 1 100 ? -6.713 11.109 -3.457 1.00 85.00 100 ASN A CA 1
ATOM 825 C C . ASN A 1 100 ? -7.910 10.220 -3.851 1.00 85.00 100 ASN A C 1
ATOM 827 O O . ASN A 1 100 ? -8.084 9.121 -3.323 1.00 85.00 100 ASN A O 1
ATOM 831 N N . GLU A 1 101 ? -8.717 10.674 -4.809 1.00 88.81 101 GLU A N 1
ATOM 832 C CA . GLU A 1 101 ? -9.913 9.953 -5.261 1.00 88.81 101 GLU A CA 1
ATOM 833 C C . GLU A 1 101 ? -9.615 8.528 -5.759 1.00 88.81 101 GLU A C 1
ATOM 835 O O . GLU A 1 101 ? -10.286 7.584 -5.347 1.00 88.81 101 GLU A O 1
ATOM 840 N N . THR A 1 102 ? -8.556 8.340 -6.551 1.00 90.31 102 THR A N 1
ATOM 841 C CA . THR A 1 102 ? -8.134 7.013 -7.029 1.00 90.31 102 THR A CA 1
ATOM 842 C C . THR A 1 102 ? -7.798 6.072 -5.872 1.00 90.31 102 THR A C 1
ATOM 844 O O . THR A 1 102 ? -8.171 4.900 -5.873 1.00 90.31 102 THR A O 1
ATOM 847 N N . VAL A 1 103 ? -7.076 6.569 -4.864 1.00 91.75 103 VAL A N 1
ATOM 848 C CA . VAL A 1 103 ? -6.729 5.774 -3.681 1.00 91.75 103 VAL A CA 1
ATOM 849 C C . VAL A 1 103 ? -7.967 5.495 -2.839 1.00 91.75 103 VAL A C 1
ATOM 851 O O . VAL A 1 103 ? -8.115 4.382 -2.346 1.00 91.75 103 VAL A O 1
ATOM 854 N N . ARG A 1 104 ? -8.879 6.460 -2.714 1.00 92.31 104 ARG A N 1
ATOM 855 C CA . ARG A 1 104 ? -10.154 6.284 -2.014 1.00 92.31 104 ARG A CA 1
ATOM 856 C C . ARG A 1 104 ? -10.950 5.123 -2.600 1.00 92.31 104 ARG A C 1
ATOM 858 O O . ARG A 1 104 ? -11.396 4.270 -1.844 1.00 92.31 104 ARG A O 1
ATOM 865 N N . GLU A 1 105 ? -11.079 5.040 -3.923 1.00 93.50 105 GLU A N 1
ATOM 866 C CA . GLU A 1 105 ? -11.765 3.917 -4.580 1.00 93.50 105 GLU A CA 1
ATOM 867 C C . GLU A 1 105 ? -11.114 2.567 -4.258 1.00 93.50 105 GLU A C 1
ATOM 869 O O . GLU A 1 105 ? -11.809 1.585 -3.990 1.00 93.50 105 GLU A O 1
ATOM 874 N N . VAL A 1 106 ? -9.778 2.521 -4.236 1.00 95.06 106 VAL A N 1
ATOM 875 C CA . VAL A 1 106 ? -9.036 1.322 -3.833 1.00 95.06 106 VAL A CA 1
ATOM 876 C C . VAL A 1 106 ? -9.357 0.947 -2.387 1.00 95.06 106 VAL A C 1
ATOM 878 O O . VAL A 1 106 ? -9.678 -0.210 -2.128 1.00 95.06 106 VAL A O 1
ATOM 881 N N . ILE A 1 107 ? -9.286 1.906 -1.462 1.00 95.44 107 ILE A N 1
ATOM 882 C CA . ILE A 1 107 ? -9.532 1.692 -0.031 1.00 95.44 107 ILE A CA 1
ATOM 883 C C . ILE A 1 107 ? -10.962 1.210 0.218 1.00 95.44 107 ILE A C 1
ATOM 885 O O . ILE A 1 107 ? -11.160 0.195 0.885 1.00 95.44 107 ILE A O 1
ATOM 889 N N . GLU A 1 108 ? -11.954 1.869 -0.374 1.00 94.69 108 GLU A N 1
ATOM 890 C CA . GLU A 1 108 ? -13.355 1.464 -0.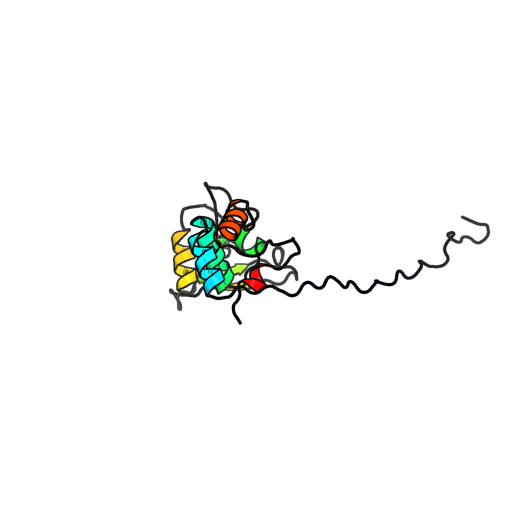252 1.00 94.69 108 GLU A CA 1
ATOM 891 C C . GLU A 1 108 ? -13.595 0.066 -0.837 1.00 94.69 108 GLU A C 1
ATOM 893 O O . GLU A 1 108 ? -14.298 -0.752 -0.244 1.00 94.69 108 GLU A O 1
ATOM 898 N N . GLY A 1 109 ? -12.920 -0.273 -1.938 1.00 95.19 109 GLY A N 1
ATOM 899 C CA . GLY A 1 109 ? -12.951 -1.612 -2.520 1.00 95.19 109 GLY A CA 1
ATOM 900 C C . GLY A 1 109 ? -12.301 -2.706 -1.663 1.00 95.19 109 GLY A C 1
ATOM 901 O O . GLY A 1 109 ? -12.506 -3.889 -1.948 1.00 95.19 109 GLY A O 1
ATOM 902 N N . GLU A 1 110 ? -11.515 -2.361 -0.639 1.00 96.38 110 GLU A N 1
ATOM 903 C CA . GLU A 1 110 ? -10.923 -3.313 0.310 1.00 96.38 110 GLU A CA 1
ATOM 904 C C . GLU A 1 110 ? -11.763 -3.523 1.584 1.00 96.38 110 GLU A C 1
ATOM 906 O O . GLU A 1 110 ? -11.524 -4.482 2.330 1.00 96.38 110 GLU A O 1
ATOM 911 N N . ARG A 1 111 ? -12.787 -2.694 1.821 1.00 95.44 111 ARG A N 1
ATOM 912 C CA . ARG A 1 111 ? -13.674 -2.818 2.987 1.00 95.44 111 ARG A CA 1
ATOM 913 C C . ARG A 1 111 ? -14.311 -4.202 3.070 1.00 95.44 111 ARG A C 1
ATOM 915 O O . ARG A 1 111 ? -14.709 -4.801 2.074 1.00 95.44 111 ARG A O 1
ATOM 922 N N . GLY A 1 112 ? -14.407 -4.723 4.291 1.00 95.38 112 GLY A N 1
ATOM 923 C CA . GLY A 1 112 ? -15.034 -6.018 4.571 1.00 95.38 112 GLY A CA 1
ATOM 924 C C . GLY A 1 112 ? -14.205 -7.251 4.188 1.00 95.38 112 GLY A C 1
ATOM 925 O O . GLY A 1 112 ? -14.580 -8.358 4.567 1.00 95.38 112 GLY A O 1
ATOM 926 N N . LYS A 1 113 ? -13.061 -7.108 3.500 1.00 95.75 113 LYS A N 1
ATOM 927 C CA . LYS A 1 113 ? -12.197 -8.256 3.155 1.00 95.75 113 LYS A CA 1
ATOM 928 C C . LYS A 1 113 ? -11.382 -8.775 4.335 1.00 95.75 113 LYS A C 1
ATOM 930 O O . LYS A 1 113 ? -11.042 -9.958 4.371 1.00 95.75 113 LYS A O 1
ATOM 935 N N . HIS A 1 114 ? -11.048 -7.900 5.279 1.00 97.44 114 HIS A N 1
ATOM 936 C CA . HIS A 1 114 ? -10.287 -8.252 6.468 1.00 97.44 114 HIS A CA 1
ATOM 937 C C . HIS A 1 114 ? -10.623 -7.305 7.633 1.00 97.44 114 HIS A C 1
ATOM 939 O O . HIS A 1 114 ? -10.793 -6.107 7.400 1.00 97.44 114 HIS A O 1
ATOM 945 N N . PRO A 1 115 ? -10.722 -7.810 8.879 1.00 96.94 115 PRO A N 1
ATOM 946 C CA . PRO A 1 115 ? -11.231 -7.029 10.009 1.00 96.94 115 PRO A CA 1
ATOM 947 C C . PRO A 1 115 ? -10.296 -5.913 10.485 1.00 96.94 115 PRO A C 1
ATOM 949 O O . PRO A 1 115 ? -10.776 -4.919 11.010 1.00 96.94 115 PRO A O 1
ATOM 952 N N . THR A 1 116 ? -8.975 -6.066 10.335 1.00 96.94 116 THR A N 1
ATOM 953 C CA . THR A 1 116 ? -7.997 -5.106 10.895 1.00 96.94 116 THR A CA 1
ATOM 954 C C . THR A 1 116 ? -7.147 -4.409 9.839 1.00 96.94 116 THR A C 1
ATOM 956 O O . THR A 1 116 ? -7.011 -3.195 9.866 1.00 96.94 116 THR A O 1
ATOM 959 N N . HIS A 1 117 ? -6.573 -5.170 8.909 1.00 97.62 117 HIS A N 1
ATOM 960 C CA . HIS A 1 117 ? -5.737 -4.651 7.827 1.00 97.62 117 HIS A CA 1
ATOM 961 C C . HIS A 1 117 ? -6.553 -4.203 6.615 1.00 97.62 117 HIS A C 1
ATOM 963 O O . HIS A 1 117 ? -7.495 -4.895 6.221 1.00 97.62 117 HIS A O 1
ATOM 969 N N . VAL A 1 118 ? -6.111 -3.108 5.996 1.00 97.31 118 VAL A N 1
ATOM 970 C CA . VAL A 1 118 ? -6.646 -2.583 4.736 1.00 97.31 118 VAL A CA 1
ATOM 971 C C . VAL A 1 118 ? -6.408 -3.582 3.611 1.00 97.31 118 VAL A C 1
ATOM 973 O O . VAL A 1 118 ? -7.344 -4.019 2.954 1.00 97.31 118 VAL A O 1
ATOM 976 N N . PHE A 1 119 ? -5.158 -4.003 3.411 1.00 96.94 119 PHE A N 1
ATOM 977 C CA . PHE A 1 119 ? -4.810 -4.946 2.354 1.00 96.94 119 PHE A CA 1
ATOM 978 C C . PHE A 1 119 ? -4.690 -6.367 2.899 1.00 96.94 119 PHE A C 1
ATOM 980 O O . PHE A 1 119 ? -3.990 -6.638 3.875 1.00 96.94 119 PHE A O 1
ATOM 987 N N . SER A 1 120 ? -5.347 -7.309 2.227 1.00 96.44 120 SER A N 1
ATOM 988 C CA . SER A 1 120 ? -5.283 -8.728 2.570 1.00 96.44 120 SER A CA 1
ATOM 989 C C . SER A 1 120 ? -5.372 -9.606 1.325 1.00 96.44 120 SER A C 1
ATOM 991 O O . SER A 1 120 ? -5.840 -9.194 0.262 1.00 96.44 120 SER A O 1
ATOM 993 N N . PHE A 1 121 ? -4.923 -10.851 1.445 1.00 94.75 121 PHE A N 1
ATOM 994 C CA . PHE A 1 121 ? -5.108 -11.860 0.413 1.00 94.75 121 PHE A CA 1
ATOM 995 C C . PHE A 1 121 ? -5.571 -13.167 1.043 1.00 94.75 121 PHE A C 1
ATOM 997 O O . PHE A 1 121 ? -4.931 -13.696 1.950 1.00 94.75 121 PHE A O 1
ATOM 1004 N N . LYS A 1 122 ? -6.701 -13.695 0.554 1.00 92.62 122 LYS A N 1
ATOM 1005 C CA . LYS A 1 122 ? -7.335 -14.916 1.086 1.00 92.62 122 LYS A CA 1
ATOM 1006 C C . LYS A 1 122 ? -7.546 -14.855 2.611 1.00 92.62 122 LYS A C 1
ATOM 1008 O O . LYS A 1 122 ? -7.247 -15.812 3.321 1.00 92.62 122 LYS A O 1
ATOM 1013 N N . GLY A 1 123 ? -8.021 -13.706 3.101 1.00 92.88 123 GLY A N 1
ATOM 1014 C CA . GLY A 1 123 ? -8.328 -13.482 4.517 1.00 92.88 123 GLY A CA 1
ATOM 1015 C C . GLY A 1 123 ? -7.106 -13.365 5.431 1.00 92.88 123 GLY A C 1
ATOM 1016 O O . GLY A 1 123 ? -7.256 -13.458 6.644 1.00 92.88 123 GLY A O 1
ATOM 1017 N N . ARG A 1 124 ? -5.898 -13.193 4.878 1.00 94.44 124 ARG A N 1
ATOM 1018 C CA . ARG A 1 124 ? -4.664 -13.016 5.654 1.00 94.44 124 ARG A CA 1
ATOM 1019 C C . ARG A 1 124 ? -3.954 -11.719 5.260 1.00 94.44 124 ARG A C 1
ATOM 1021 O O . ARG A 1 124 ? -3.940 -11.400 4.067 1.00 94.44 124 ARG A O 1
ATOM 1028 N N . PRO A 1 125 ? -3.330 -11.004 6.210 1.00 94.12 125 PRO A N 1
ATOM 1029 C CA . PRO A 1 125 ? -2.433 -9.899 5.892 1.00 94.12 125 PRO A CA 1
ATOM 1030 C C . PRO A 1 125 ? -1.264 -10.370 5.023 1.00 94.12 125 PRO A C 1
ATOM 1032 O O . PRO A 1 125 ? -0.836 -11.529 5.095 1.00 94.12 125 PRO A O 1
ATOM 1035 N N . LEU A 1 126 ? -0.743 -9.473 4.190 1.00 92.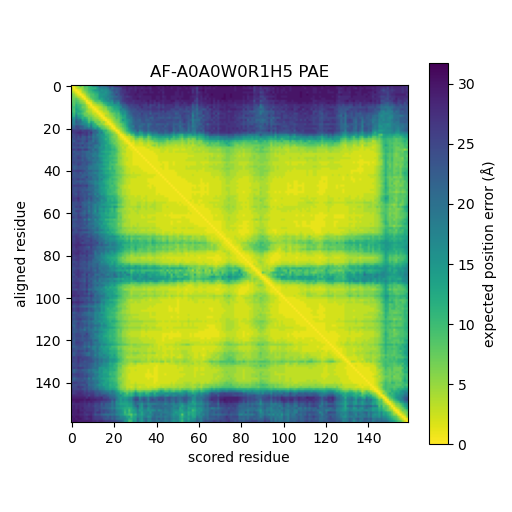56 126 LEU A N 1
ATOM 1036 C CA . LEU A 1 126 ? 0.451 -9.745 3.395 1.00 92.56 126 LEU A CA 1
ATOM 1037 C C . LEU A 1 126 ? 1.691 -9.335 4.186 1.00 92.56 126 LEU A C 1
ATOM 1039 O O . LEU A 1 126 ? 1.703 -8.282 4.796 1.00 92.56 126 LEU A O 1
ATOM 1043 N N . SER A 1 127 ? 2.760 -10.131 4.136 1.00 90.00 127 SER A N 1
ATOM 1044 C CA . SER A 1 127 ? 4.047 -9.751 4.744 1.00 90.00 127 SER A CA 1
ATOM 1045 C C . SER A 1 127 ? 4.948 -8.932 3.815 1.00 90.00 127 SER A C 1
ATOM 1047 O O . SER A 1 127 ? 5.942 -8.362 4.260 1.00 90.00 127 SER A O 1
ATOM 1049 N N . ARG A 1 128 ? 4.650 -8.943 2.509 1.00 89.06 128 ARG A N 1
ATOM 1050 C CA . ARG A 1 128 ? 5.372 -8.221 1.450 1.00 89.06 128 ARG A CA 1
ATOM 1051 C C . ARG A 1 128 ? 4.563 -8.187 0.157 1.00 89.06 128 ARG A C 1
ATOM 1053 O O . ARG A 1 128 ? 3.953 -9.191 -0.223 1.00 89.06 128 ARG A O 1
ATOM 1060 N N . MET A 1 129 ? 4.675 -7.098 -0.594 1.00 86.88 129 MET A N 1
ATOM 1061 C CA . MET A 1 129 ? 4.132 -6.955 -1.946 1.00 86.88 129 MET A CA 1
ATOM 1062 C C . MET A 1 129 ? 4.981 -7.664 -3.000 1.00 86.88 129 MET A C 1
ATOM 1064 O O . MET A 1 129 ? 4.430 -8.196 -3.965 1.00 86.88 129 MET A O 1
ATOM 1068 N N . LEU A 1 130 ? 6.311 -7.717 -2.814 1.00 83.75 130 LEU A N 1
ATOM 1069 C CA . LEU A 1 130 ? 7.287 -8.344 -3.730 1.00 83.75 130 LEU A CA 1
ATOM 1070 C C . LEU A 1 130 ? 7.241 -9.885 -3.679 1.00 83.75 130 LEU A C 1
ATOM 1072 O O . LEU A 1 130 ? 8.252 -10.574 -3.507 1.00 83.75 130 LEU A O 1
ATOM 1076 N N . SER A 1 131 ? 6.033 -10.419 -3.791 1.00 83.50 131 SER A N 1
ATOM 1077 C CA . SER A 1 131 ? 5.695 -11.833 -3.791 1.00 83.50 131 SER A CA 1
ATOM 1078 C C . SER A 1 131 ? 6.011 -12.496 -5.138 1.00 83.50 131 SER A C 1
ATOM 1080 O O . SER A 1 131 ? 6.474 -11.864 -6.091 1.00 83.50 131 SER A O 1
ATOM 1082 N N . THR A 1 132 ? 5.745 -13.797 -5.234 1.00 87.19 132 THR A N 1
ATOM 1083 C CA . THR A 1 132 ? 5.854 -14.555 -6.488 1.00 87.19 132 THR A CA 1
ATOM 1084 C C . THR A 1 132 ? 4.982 -13.964 -7.596 1.00 87.19 132 THR A C 1
ATOM 1086 O O . THR A 1 132 ? 5.452 -13.843 -8.724 1.00 87.19 132 THR A O 1
ATOM 1089 N N . GLY A 1 133 ? 3.763 -13.514 -7.273 1.00 88.56 133 GLY A N 1
ATOM 1090 C CA . GLY A 1 133 ? 2.860 -12.875 -8.235 1.00 88.56 133 GLY A CA 1
ATOM 1091 C C . GLY A 1 133 ? 3.432 -11.584 -8.823 1.00 88.56 133 GLY A C 1
ATOM 1092 O O . GLY A 1 133 ? 3.323 -11.354 -10.024 1.00 88.56 133 GLY A O 1
ATOM 1093 N N . TRP A 1 134 ? 4.124 -10.783 -8.009 1.00 90.31 134 TRP A N 1
ATOM 1094 C CA . TRP A 1 134 ? 4.801 -9.571 -8.476 1.00 90.31 134 TRP A CA 1
ATOM 1095 C C . TRP A 1 134 ? 5.940 -9.885 -9.450 1.00 90.31 134 TRP A C 1
ATOM 1097 O O . TRP A 1 134 ? 6.069 -9.250 -10.495 1.00 90.31 134 TRP A O 1
ATOM 1107 N N . ARG A 1 135 ? 6.769 -10.886 -9.122 1.00 89.00 135 ARG A N 1
ATOM 1108 C CA . ARG A 1 135 ? 7.891 -11.311 -9.977 1.00 89.00 135 ARG A CA 1
ATOM 1109 C C . ARG A 1 135 ? 7.397 -11.818 -11.330 1.00 89.00 135 ARG A C 1
ATOM 1111 O O . ARG A 1 135 ? 7.869 -11.340 -12.355 1.00 89.00 135 ARG A O 1
ATOM 1118 N N . GLN A 1 136 ? 6.382 -12.681 -11.323 1.00 91.31 136 GLN A N 1
ATOM 1119 C CA . GLN A 1 136 ? 5.756 -13.185 -12.547 1.00 91.31 136 GLN A CA 1
ATOM 1120 C C . GLN A 1 136 ? 5.146 -12.059 -13.390 1.00 91.31 136 GLN A C 1
ATOM 1122 O O . GLN A 1 136 ? 5.273 -12.068 -14.611 1.00 91.31 136 GLN A O 1
ATOM 1127 N N . ALA A 1 137 ? 4.503 -11.069 -12.762 1.00 92.44 137 ALA A N 1
ATOM 1128 C CA . ALA A 1 137 ? 3.948 -9.925 -13.482 1.00 92.44 137 ALA A CA 1
ATOM 1129 C C . ALA A 1 137 ? 5.041 -9.094 -14.173 1.00 92.44 137 ALA A C 1
ATOM 1131 O O . ALA A 1 137 ? 4.875 -8.7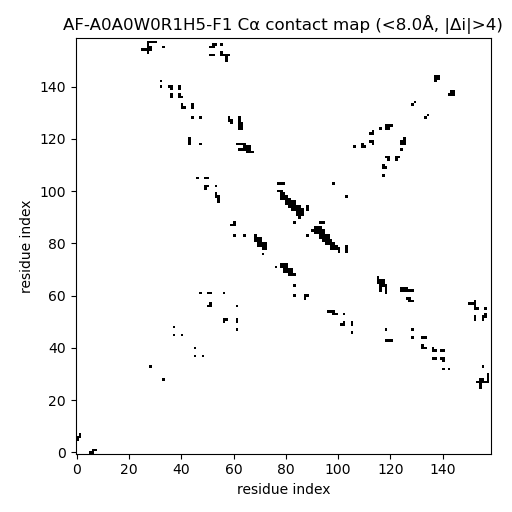01 -15.326 1.00 92.44 137 ALA A O 1
ATOM 1132 N N . ARG A 1 138 ? 6.186 -8.878 -13.510 1.00 90.50 138 ARG A N 1
ATOM 1133 C CA . ARG A 1 138 ? 7.343 -8.189 -14.108 1.00 90.50 138 ARG A CA 1
ATOM 1134 C C . ARG A 1 138 ? 7.946 -8.956 -15.280 1.00 90.50 138 ARG A C 1
ATOM 1136 O O . ARG A 1 138 ? 8.247 -8.340 -16.297 1.00 90.50 138 ARG A O 1
ATOM 1143 N N . GLU A 1 139 ? 8.094 -10.272 -15.149 1.00 91.38 139 GLU A N 1
ATOM 1144 C CA . GLU A 1 139 ? 8.579 -11.136 -16.233 1.00 91.38 139 GLU A CA 1
ATOM 1145 C C . GLU A 1 139 ? 7.655 -11.052 -17.454 1.00 91.38 139 GLU A C 1
ATOM 1147 O O . GLU A 1 139 ? 8.118 -10.802 -18.566 1.00 91.38 139 GLU A O 1
ATOM 1152 N N . LYS A 1 140 ? 6.335 -11.152 -17.245 1.00 93.06 140 LYS A N 1
ATOM 1153 C CA . LYS A 1 140 ? 5.333 -10.991 -18.312 1.00 93.06 140 LYS A CA 1
ATOM 1154 C C . LYS A 1 140 ? 5.360 -9.598 -18.944 1.00 93.06 140 LYS A C 1
ATOM 1156 O O . LYS A 1 140 ? 5.198 -9.473 -20.154 1.00 93.06 140 LYS A O 1
ATOM 1161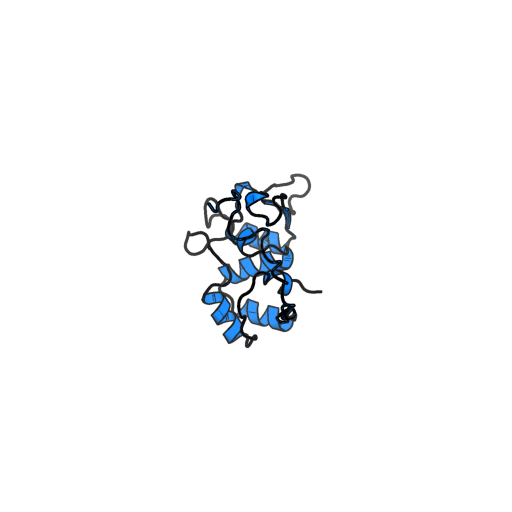 N N . ALA A 1 141 ? 5.603 -8.562 -18.142 1.00 91.19 141 ALA A N 1
ATOM 1162 C CA . ALA A 1 141 ? 5.765 -7.186 -18.606 1.00 91.19 141 ALA A CA 1
ATOM 1163 C C . ALA A 1 141 ? 7.138 -6.910 -19.254 1.00 91.19 141 ALA A C 1
ATOM 1165 O O . ALA A 1 141 ? 7.366 -5.796 -19.721 1.00 91.19 141 ALA A O 1
ATOM 1166 N N . LYS A 1 142 ? 8.033 -7.912 -19.317 1.00 91.06 142 LYS A N 1
ATOM 1167 C CA . LYS A 1 142 ? 9.397 -7.820 -19.864 1.00 91.06 142 LYS A CA 1
ATOM 1168 C C . LYS A 1 142 ? 10.251 -6.744 -19.183 1.00 91.06 142 LYS A C 1
ATOM 1170 O O . LYS A 1 142 ? 11.061 -6.086 -19.831 1.00 91.06 142 LYS A O 1
ATOM 1175 N N . LEU A 1 143 ? 10.069 -6.568 -17.874 1.00 85.25 143 LEU A N 1
ATOM 1176 C CA . LEU A 1 143 ? 10.844 -5.617 -17.079 1.00 85.25 143 LEU A CA 1
ATOM 1177 C C . LEU A 1 143 ? 12.150 -6.248 -16.578 1.00 85.25 143 LEU A C 1
ATOM 1179 O O . LEU A 1 143 ? 12.165 -7.442 -16.265 1.00 85.25 143 LEU A O 1
ATOM 1183 N N . PRO A 1 144 ? 13.233 -5.463 -16.423 1.00 77.94 144 PRO A N 1
ATOM 1184 C CA . PRO A 1 144 ? 14.493 -5.970 -15.895 1.00 77.94 144 PRO A CA 1
ATOM 1185 C C . PRO A 1 144 ? 14.328 -6.565 -14.488 1.00 77.94 144 PRO A C 1
ATOM 1187 O O . PRO A 1 144 ? 13.502 -6.116 -13.676 1.00 77.94 144 PRO A O 1
ATOM 1190 N N . ALA A 1 145 ? 15.126 -7.598 -14.208 1.00 64.69 145 ALA A N 1
ATOM 1191 C CA . ALA A 1 145 ? 15.119 -8.303 -12.934 1.00 64.69 145 ALA A CA 1
ATOM 1192 C C . ALA A 1 145 ? 15.558 -7.377 -11.788 1.00 64.69 145 ALA A C 1
ATOM 1194 O O . ALA A 1 145 ? 16.568 -6.680 -11.880 1.00 64.69 145 ALA A O 1
ATOM 1195 N N . LEU A 1 146 ? 14.808 -7.395 -10.684 1.00 62.28 146 LEU A N 1
ATOM 1196 C CA . LEU A 1 146 ? 15.176 -6.682 -9.462 1.00 62.28 146 LEU A CA 1
ATOM 1197 C C . LEU A 1 146 ? 16.100 -7.569 -8.621 1.00 62.28 146 LEU A C 1
ATOM 1199 O O . LEU A 1 146 ? 15.649 -8.572 -8.066 1.00 62.28 146 LEU A O 1
ATOM 1203 N N . HIS A 1 147 ? 17.369 -7.183 -8.473 1.00 52.44 147 HIS A N 1
ATOM 1204 C CA . HIS A 1 147 ? 18.201 -7.690 -7.381 1.00 52.44 147 HIS A CA 1
ATOM 1205 C C . HIS A 1 147 ? 17.933 -6.837 -6.135 1.00 52.44 147 HIS A C 1
ATOM 1207 O O . HIS A 1 147 ? 1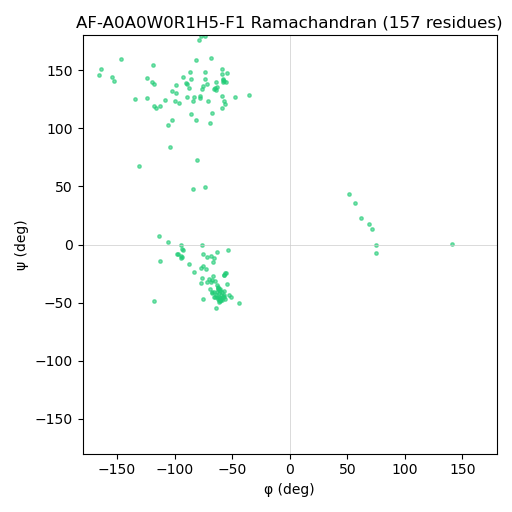8.052 -5.616 -6.184 1.00 52.44 147 HIS A O 1
ATOM 1213 N N . GLN A 1 148 ? 17.525 -7.484 -5.040 1.00 44.69 148 GLN A N 1
ATOM 1214 C CA . GLN A 1 148 ? 17.180 -6.847 -3.765 1.00 44.69 148 GLN A CA 1
ATOM 1215 C C . GLN A 1 148 ? 18.240 -5.834 -3.318 1.00 44.69 148 GLN A C 1
ATOM 1217 O O . GLN A 1 148 ? 19.383 -6.231 -3.158 1.00 44.69 148 GLN A O 1
ATOM 1222 N N . ILE A 1 149 ? 17.823 -4.599 -3.022 1.00 37.06 149 ILE A N 1
ATOM 1223 C CA . ILE A 1 149 ? 18.126 -3.840 -1.797 1.00 37.06 149 ILE A CA 1
ATOM 1224 C C . ILE A 1 149 ? 16.968 -2.833 -1.601 1.00 37.06 149 ILE A C 1
ATOM 1226 O O . ILE A 1 149 ? 16.347 -2.363 -2.550 1.00 37.06 149 ILE A O 1
ATOM 1230 N N . ARG A 1 150 ? 16.613 -2.597 -0.336 1.00 39.09 150 ARG A N 1
ATOM 1231 C CA . ARG A 1 150 ? 15.550 -1.719 0.191 1.00 39.09 150 ARG A CA 1
ATOM 1232 C C . ARG A 1 150 ? 15.335 -0.419 -0.616 1.00 39.09 150 ARG A C 1
ATOM 1234 O O . ARG A 1 150 ? 16.272 0.350 -0.775 1.00 39.09 150 ARG A O 1
ATOM 1241 N N . GLY A 1 151 ? 14.083 -0.126 -1.006 1.00 46.19 151 GLY A N 1
ATOM 1242 C CA . GLY A 1 151 ? 13.687 1.193 -1.549 1.00 46.19 151 GLY A CA 1
ATOM 1243 C C . GLY A 1 151 ? 12.692 1.217 -2.724 1.00 46.19 151 GLY A C 1
ATOM 1244 O O . GLY A 1 151 ? 12.340 2.300 -3.174 1.00 46.19 151 GLY A O 1
ATOM 1245 N N . HIS A 1 152 ? 12.219 0.064 -3.213 1.00 49.78 152 HIS A N 1
ATOM 1246 C CA . HIS A 1 152 ? 11.537 -0.077 -4.516 1.00 49.78 152 HIS A CA 1
ATOM 1247 C C . HIS A 1 152 ? 10.307 0.803 -4.793 1.00 49.78 152 HIS A C 1
ATOM 1249 O O . HIS A 1 152 ? 10.024 1.059 -5.957 1.00 49.78 152 HIS A O 1
ATOM 1255 N N . PHE A 1 153 ? 9.579 1.290 -3.790 1.00 49.84 153 PHE A N 1
ATOM 1256 C CA . PHE A 1 153 ? 8.403 2.125 -4.068 1.00 49.84 153 PHE A CA 1
ATOM 1257 C C . PHE A 1 153 ? 8.752 3.564 -4.456 1.00 49.84 153 PHE A C 1
ATOM 1259 O O . PHE A 1 153 ? 8.001 4.167 -5.211 1.00 49.84 153 PHE A O 1
ATOM 1266 N N . ASN A 1 154 ? 9.953 4.052 -4.117 1.00 43.94 154 ASN A N 1
ATOM 1267 C CA . ASN A 1 154 ? 10.456 5.321 -4.657 1.00 43.94 154 ASN A CA 1
ATOM 1268 C C . ASN A 1 154 ? 10.761 5.245 -6.171 1.00 43.94 154 ASN A C 1
ATOM 1270 O O . ASN A 1 154 ? 11.041 6.270 -6.775 1.00 43.94 154 ASN A O 1
ATOM 1274 N N . GLN A 1 155 ? 10.739 4.050 -6.782 1.00 46.53 155 GLN A N 1
ATOM 1275 C CA . GLN A 1 155 ? 10.928 3.842 -8.229 1.00 46.53 155 GLN A CA 1
ATOM 1276 C C . GLN A 1 155 ? 9.605 3.705 -9.000 1.00 46.53 155 GLN A C 1
ATOM 1278 O O . GLN A 1 155 ? 9.611 3.622 -10.227 1.00 46.53 155 GLN A O 1
ATOM 1283 N N . LEU A 1 156 ? 8.478 3.627 -8.288 1.00 49.97 156 LEU A N 1
ATOM 1284 C CA . LEU A 1 156 ? 7.142 3.659 -8.885 1.00 49.97 156 LEU A CA 1
ATOM 1285 C C . LEU A 1 156 ? 6.516 5.058 -8.816 1.00 49.97 156 LEU A C 1
ATOM 1287 O O . LEU A 1 156 ? 5.462 5.284 -9.401 1.00 49.97 156 LEU A O 1
ATOM 1291 N N . SER A 1 157 ? 7.157 5.981 -8.098 1.00 38.22 157 SER A N 1
ATOM 1292 C CA . SER A 1 157 ? 6.847 7.402 -8.158 1.00 38.22 157 SER A CA 1
ATOM 1293 C C . SER A 1 157 ? 7.457 7.986 -9.425 1.00 38.22 157 SER A C 1
ATOM 1295 O O . SER A 1 157 ? 8.633 7.783 -9.727 1.00 38.22 157 SER A O 1
ATOM 1297 N N . ILE A 1 158 ? 6.614 8.670 -10.178 1.00 36.75 158 ILE A N 1
ATOM 1298 C CA . ILE A 1 158 ? 6.931 9.274 -11.463 1.00 36.75 158 ILE A CA 1
ATOM 1299 C C . ILE A 1 158 ? 7.473 10.674 -11.170 1.00 36.75 158 ILE A C 1
ATOM 1301 O O . ILE A 1 158 ? 6.922 11.358 -10.307 1.00 36.75 158 ILE A O 1
ATOM 1305 N N . ASN A 1 159 ? 8.572 11.051 -11.832 1.00 36.62 159 ASN A N 1
ATOM 1306 C CA . ASN A 1 159 ? 9.102 12.420 -11.798 1.00 36.62 159 ASN A CA 1
ATOM 1307 C C . ASN A 1 159 ? 8.089 13.425 -12.351 1.00 36.62 159 ASN A C 1
ATOM 1309 O O . ASN A 1 159 ? 7.456 13.097 -13.382 1.00 36.62 159 ASN A O 1
#

InterPro domains:
  IPR002104 Integrase, catalytic domain [PF00589] (38-150)
  IPR002104 Integrase, catalytic domain [PS51898] (24-159)
  IPR011010 DNA breaking-rejoining enzyme, catalytic core [SSF56349] (5-147)
  IPR013762 Integrase-like, catalytic domain superfamily [G3DSA:1.10.443.10] (29-158)

Sequence (159 aa):
MDEFGLTWLNSAPKIKLLPEPDLRKPYPLSWDEQHKLFQQLPNHLKNMALFAVNTGCRDREICELRWDWEIQIPELPHIIVFIVPGELVKNGEERLIVCNETVREVIEGERGKHPTHVFSFKGRPLSRMLSTGWRQAREKAKLPALHQIRGHFNQLSIN

pLDDT: mean 81.48, std 15.95, range [36.62, 97.62]

Secondary structure (DSSP, 8-state):
--TT---S-SS----PPPP----PPP-PPPHHHHHHHHHHS-HHHHHHHHHHHHH---HHHHHT-BGGGEEE-TT-TT-EEEEE-GGGSTTS--EEEEE-HHHHHHHHHHTTS-SSBSSEETTEE-S-SSSHHHHHHHHHTTPPP----S-GGGGTS--

Radius of gyration: 21.55 Å; Cα contacts (8 Å, |Δi|>4): 193; chains: 1; bounding box: 68×34×55 Å

Mean predicted aligned error: 10.34 Å

Nearest PDB structures (foldseek):
  5dor-assembly2_C  TM=7.376E-01  e=1.567E-02  Peduovirus P2
  2a3v-assembly1_C  TM=7.574E-01  e=3.603E-02  Vibrio cholerae O1 biovar El Tor str. N16961
  2a3v-assembly1_A  TM=7.576E-01  e=4.850E-02  Vibrio cholerae O1 biovar El Tor str. N16961
  5dor-assembly1_B  TM=7.418E-01  e=8.789E-02  Peduovirus P2
  5dor-assembly2_D  TM=7.419E-01  e=2.415E-01  Peduovirus P2

Foldseek 3Di:
DDPVPDDPDPDDDDDDPDPDPPPPDQQADDPLLLVLLLVQFDPLLNLLLLLLQQFVDFFQCQLQAWPVQWDQDPVCNQKIWGWAQLVSPPRRDIDITIDHNSNSVSQVVQPPLEDIHSGDDPRHGDPGSCDPRSQRSCVSSVHDDDDDDPDNSVSHHDD

Solvent-accessible surface area (backbone atoms only — not comparable to full-atom values): 9744 Å² total; per-residue (Å²): 120,52,102,81,73,48,64,101,59,96,65,84,80,84,78,75,83,70,85,74,84,82,70,73,75,84,71,58,54,50,73,67,54,48,51,44,29,51,73,49,33,57,69,67,58,32,45,52,46,54,41,26,45,73,58,66,42,45,59,65,53,51,31,66,29,43,59,90,34,54,47,81,43,86,94,41,81,74,42,48,34,35,56,43,61,14,91,74,35,98,81,57,51,67,43,81,42,70,33,53,64,73,38,39,56,47,54,63,70,33,61,89,61,42,97,52,37,49,45,54,56,94,74,34,72,43,93,54,70,88,38,71,62,46,53,53,10,34,57,77,47,71,48,82,84,84,77,90,71,93,64,70,42,73,25,56,42,73,133

Organism: NCBI:txid45056